Protein AF-A0A8W8KZI2-F1 (afdb_monomer_lite)

Organism: Magallana gigas (NCBI:txid29159)

Secondary structure (DSSP, 8-state):
-----SS--TTTTSHHHHTTTTTT-SS-GGGBTT--TTTTTT---HHHHTS--SSB-TT-HHHHHHHHHHHHHHHHHHHHHHHHHHHHHHHHHHHHHHHHHHHHHHHHHHHHHHHHT-

Structure (mmCIF, N/CA/C/O backbone):
data_AF-A0A8W8KZI2-F1
#
_entry.id   AF-A0A8W8KZI2-F1
#
loop_
_atom_site.group_PDB
_atom_site.id
_atom_site.type_symbol
_atom_site.label_atom_id
_atom_site.label_alt_id
_atom_site.label_comp_id
_atom_site.label_asym_id
_atom_site.label_entity_id
_atom_site.label_seq_id
_atom_site.pdbx_PDB_ins_code
_atom_site.Cartn_x
_atom_site.Cartn_y
_atom_site.Cartn_z
_atom_site.occupancy
_atom_site.B_iso_or_equiv
_atom_site.auth_seq_id
_atom_site.auth_comp_id
_atom_site.auth_asym_id
_atom_site.auth_atom_id
_atom_site.pdbx_PDB_model_num
ATOM 1 N N . VAL A 1 1 ? -4.478 6.893 -22.994 1.00 47.47 1 VAL A N 1
ATOM 2 C CA . VAL A 1 1 ? -3.192 6.497 -22.383 1.00 47.47 1 VAL A CA 1
ATOM 3 C C . VAL A 1 1 ? -2.107 7.176 -23.190 1.00 47.47 1 VAL A C 1
ATOM 5 O O . VAL A 1 1 ? -2.064 6.952 -24.396 1.00 47.47 1 VAL A O 1
ATOM 8 N N . ASN A 1 2 ? -1.363 8.109 -22.593 1.00 47.66 2 ASN A N 1
ATOM 9 C CA . ASN A 1 2 ? -0.306 8.812 -23.315 1.00 47.66 2 ASN A CA 1
ATOM 10 C C . ASN A 1 2 ? 0.814 7.812 -23.609 1.00 47.66 2 ASN A C 1
ATOM 12 O O . ASN A 1 2 ? 1.277 7.105 -22.720 1.00 47.66 2 ASN A O 1
ATOM 16 N N . THR A 1 3 ? 1.223 7.715 -24.870 1.00 50.38 3 THR A N 1
ATOM 17 C CA . THR A 1 3 ? 2.427 6.976 -25.251 1.00 50.38 3 THR A CA 1
ATOM 18 C C . THR A 1 3 ? 3.615 7.569 -24.506 1.00 50.38 3 THR A C 1
ATOM 20 O O . THR A 1 3 ? 3.868 8.766 -24.636 1.00 50.38 3 THR A O 1
ATOM 23 N N . LEU A 1 4 ? 4.322 6.731 -23.742 1.00 56.19 4 LEU A N 1
ATOM 24 C CA . LEU A 1 4 ? 5.575 7.067 -23.069 1.00 56.19 4 LEU A CA 1
ATOM 25 C C . LEU A 1 4 ? 6.597 7.492 -24.129 1.00 56.19 4 LEU A C 1
ATOM 27 O O . LEU A 1 4 ? 7.267 6.657 -24.728 1.00 56.19 4 LEU A O 1
ATOM 31 N N . ASN A 1 5 ? 6.675 8.789 -24.414 1.00 55.41 5 ASN A N 1
ATOM 32 C CA . ASN A 1 5 ? 7.635 9.347 -25.357 1.00 55.41 5 ASN A CA 1
ATOM 33 C C . ASN A 1 5 ? 8.726 10.082 -24.584 1.00 55.41 5 ASN A C 1
ATOM 35 O O . ASN A 1 5 ? 8.815 11.298 -24.696 1.00 55.41 5 ASN A O 1
ATOM 39 N N . GLY A 1 6 ? 9.484 9.339 -23.766 1.00 55.91 6 GLY A N 1
ATOM 40 C CA . GLY A 1 6 ? 10.798 9.671 -23.185 1.00 55.91 6 GLY A CA 1
ATOM 41 C C . GLY A 1 6 ? 10.952 10.922 -22.303 1.00 55.91 6 GLY A C 1
ATOM 42 O O . GLY A 1 6 ? 11.861 10.962 -21.489 1.00 55.91 6 GLY A O 1
ATOM 43 N N . THR A 1 7 ? 10.108 11.939 -22.448 1.00 57.31 7 THR A N 1
ATOM 44 C CA . THR A 1 7 ? 10.219 13.247 -21.788 1.00 57.31 7 THR A CA 1
ATOM 45 C C . THR A 1 7 ? 8.905 13.733 -21.198 1.00 57.31 7 THR A C 1
ATOM 47 O O . THR A 1 7 ? 8.920 14.694 -20.436 1.00 57.31 7 THR A O 1
ATOM 50 N N . VAL A 1 8 ? 7.780 13.102 -21.556 1.00 69.00 8 VAL A N 1
ATOM 51 C CA . VAL A 1 8 ? 6.488 13.340 -20.910 1.00 69.00 8 VAL A CA 1
ATOM 52 C C . VAL A 1 8 ? 5.794 12.009 -20.636 1.00 69.00 8 VAL A C 1
ATOM 54 O O . VAL A 1 8 ? 5.515 11.249 -21.570 1.00 69.00 8 VAL A O 1
ATOM 57 N N . ASN A 1 9 ? 5.520 11.718 -19.368 1.00 72.06 9 ASN A N 1
ATOM 58 C CA . ASN A 1 9 ? 4.871 10.495 -18.919 1.00 72.06 9 ASN A CA 1
ATOM 59 C C . ASN A 1 9 ? 3.863 10.722 -17.771 1.00 72.06 9 ASN A C 1
ATOM 61 O O . ASN A 1 9 ? 3.776 11.793 -17.172 1.00 72.06 9 ASN A O 1
ATOM 65 N N . ASP A 1 10 ? 3.065 9.692 -17.466 1.00 74.62 10 ASP A N 1
ATOM 66 C CA . ASP A 1 10 ? 1.995 9.756 -16.456 1.00 74.62 10 ASP A CA 1
ATOM 67 C C . ASP A 1 10 ? 2.513 9.978 -15.012 1.00 74.62 10 ASP A C 1
ATOM 69 O O . ASP A 1 10 ? 1.731 10.277 -14.107 1.00 74.62 10 ASP A O 1
ATOM 73 N N . PHE A 1 11 ? 3.822 9.846 -14.781 1.00 78.81 11 PHE A N 1
ATOM 74 C CA . PHE A 1 11 ? 4.487 10.026 -13.492 1.00 78.81 11 PHE A CA 1
ATOM 75 C C . PHE A 1 11 ? 5.115 11.406 -13.293 1.00 78.81 11 PHE A C 1
ATOM 77 O O . PHE A 1 11 ? 5.365 11.747 -12.136 1.00 78.81 11 PHE A O 1
ATOM 84 N N . ASP A 1 12 ? 5.306 12.225 -14.329 1.00 78.88 12 ASP A N 1
ATOM 85 C CA . ASP A 1 12 ? 5.990 13.528 -14.207 1.00 78.88 12 ASP A CA 1
ATOM 86 C C . ASP A 1 12 ? 5.326 14.453 -13.180 1.00 78.88 12 ASP A C 1
ATOM 88 O O . ASP A 1 12 ? 5.983 15.167 -12.426 1.00 78.88 12 ASP A O 1
ATOM 92 N N . ASN A 1 13 ? 3.992 14.406 -13.119 1.00 79.75 13 ASN A N 1
ATOM 93 C CA . ASN A 1 13 ? 3.188 15.196 -12.184 1.00 79.75 13 ASN A CA 1
ATOM 94 C C . ASN A 1 13 ? 2.867 14.445 -10.885 1.00 79.75 13 ASN A C 1
ATOM 96 O O . ASN A 1 13 ? 2.117 14.938 -10.040 1.00 79.75 13 ASN A O 1
ATOM 100 N N . SER A 1 14 ? 3.382 13.227 -10.723 1.00 79.00 14 SER A N 1
ATOM 101 C CA . SER A 1 14 ? 3.130 12.434 -9.529 1.00 79.00 14 SER A CA 1
ATOM 102 C C . SER A 1 14 ? 3.931 12.971 -8.337 1.00 79.00 14 SER A C 1
ATOM 104 O O . SER A 1 14 ? 5.021 13.535 -8.505 1.00 79.00 14 SER A O 1
ATOM 106 N N . PRO A 1 15 ? 3.452 12.739 -7.101 1.00 81.06 15 PRO A N 1
ATOM 107 C CA . PRO A 1 15 ? 4.227 13.018 -5.900 1.00 81.06 15 PRO A CA 1
ATOM 108 C C . PRO A 1 15 ? 5.610 12.366 -5.909 1.00 81.06 15 PRO A C 1
ATOM 110 O O . PRO A 1 15 ? 6.515 12.918 -5.317 1.00 81.06 15 PRO A O 1
ATOM 113 N N . TRP A 1 16 ? 5.793 11.231 -6.590 1.00 78.56 16 TRP A N 1
ATOM 114 C CA . TRP A 1 16 ? 7.062 10.499 -6.622 1.00 78.56 16 TRP A CA 1
ATOM 115 C C . TRP A 1 16 ? 8.194 11.264 -7.333 1.00 78.56 16 TRP A C 1
ATOM 117 O O . TRP A 1 16 ? 9.316 11.301 -6.819 1.00 78.56 16 TRP A O 1
ATOM 127 N N . ILE A 1 17 ? 7.889 11.910 -8.465 1.00 82.69 17 ILE A N 1
ATOM 128 C CA . ILE A 1 17 ? 8.823 12.796 -9.179 1.00 82.69 17 ILE A CA 1
ATOM 129 C C . ILE A 1 17 ? 8.945 14.132 -8.437 1.00 82.69 17 ILE A C 1
ATOM 131 O O . ILE A 1 17 ? 10.042 14.570 -8.095 1.00 82.69 17 ILE A O 1
ATOM 135 N N . THR A 1 18 ? 7.812 14.761 -8.115 1.00 81.56 18 THR A N 1
ATOM 136 C CA . THR A 1 18 ? 7.782 16.118 -7.537 1.00 81.56 18 THR A CA 1
ATOM 137 C C . THR A 1 18 ? 8.335 16.210 -6.110 1.00 81.56 18 THR A C 1
ATOM 139 O O . THR A 1 18 ? 8.824 17.268 -5.719 1.00 81.56 18 THR A O 1
ATOM 142 N N . SER A 1 19 ? 8.334 15.119 -5.335 1.00 81.31 19 SER A N 1
ATOM 143 C CA . SER A 1 19 ? 8.988 15.052 -4.019 1.00 81.31 19 SER A CA 1
ATOM 144 C C . SER A 1 19 ? 10.506 14.854 -4.099 1.00 81.31 19 SER A C 1
ATOM 146 O O . SER A 1 19 ? 11.163 14.799 -3.058 1.00 81.31 19 SER A O 1
ATOM 148 N N . GLY A 1 20 ? 11.068 14.679 -5.301 1.00 75.62 20 GLY A N 1
ATOM 149 C CA . GLY A 1 20 ? 12.483 14.366 -5.511 1.00 75.62 20 GLY A CA 1
ATOM 150 C C . GLY A 1 20 ? 12.887 12.961 -5.051 1.00 75.62 20 GLY A C 1
ATOM 151 O O . GLY A 1 20 ? 14.073 12.645 -4.992 1.00 75.62 20 GLY A O 1
ATOM 152 N N . SER A 1 21 ? 11.923 12.096 -4.717 1.00 80.12 21 SER A N 1
ATOM 153 C CA . SER A 1 21 ? 12.190 10.730 -4.240 1.00 80.12 21 SER A CA 1
ATOM 154 C C . SER A 1 21 ? 12.608 9.769 -5.357 1.00 80.12 21 SER A C 1
ATOM 156 O O . SER A 1 21 ? 13.065 8.662 -5.077 1.00 80.12 21 SER A O 1
ATOM 158 N N . ALA A 1 22 ? 12.455 10.181 -6.614 1.00 78.88 22 ALA A N 1
ATOM 159 C CA . ALA A 1 22 ? 12.793 9.389 -7.788 1.00 78.88 22 ALA A CA 1
ATOM 160 C C . ALA A 1 22 ? 14.287 9.412 -8.166 1.00 78.88 22 ALA A C 1
ATOM 162 O O . ALA A 1 22 ? 14.760 8.496 -8.841 1.00 78.88 22 ALA A O 1
ATOM 163 N N . GLY A 1 23 ? 15.056 10.412 -7.720 1.00 84.62 23 GLY A N 1
ATOM 164 C CA . GLY A 1 23 ? 16.442 10.589 -8.165 1.00 84.62 23 GLY A CA 1
ATOM 165 C C . GLY A 1 23 ? 16.515 10.842 -9.676 1.00 84.62 23 GLY A C 1
ATOM 166 O O . GLY A 1 23 ? 15.893 11.776 -10.163 1.00 84.62 23 GLY A O 1
ATOM 167 N N . SER A 1 24 ? 17.269 10.010 -10.403 1.00 83.88 24 SER A N 1
ATOM 168 C CA . SER A 1 24 ? 17.409 10.068 -11.873 1.00 83.88 24 SER A CA 1
ATOM 169 C C . SER A 1 24 ? 16.376 9.226 -12.637 1.00 83.88 24 SER A C 1
ATOM 171 O O . SER A 1 24 ? 16.521 9.032 -13.839 1.00 83.88 24 SER A O 1
ATOM 173 N N . LYS A 1 25 ? 15.381 8.662 -11.943 1.00 85.69 25 LYS A N 1
ATOM 174 C CA . LYS A 1 25 ? 14.374 7.781 -12.544 1.00 85.69 25 LYS A CA 1
ATOM 175 C C . LYS A 1 25 ? 13.181 8.596 -13.034 1.00 85.69 25 LYS A C 1
ATOM 177 O O . LYS A 1 25 ? 12.601 9.350 -12.263 1.00 85.69 25 LYS A O 1
ATOM 182 N N . GLU A 1 26 ? 12.766 8.338 -14.265 1.00 83.50 26 GLU A N 1
ATOM 183 C CA . GLU A 1 26 ? 11.595 8.930 -14.918 1.00 83.50 26 GLU A CA 1
ATOM 184 C C . GLU A 1 26 ? 10.337 8.066 -14.729 1.00 83.50 26 GLU A C 1
ATOM 186 O O . GLU A 1 26 ? 9.223 8.583 -14.692 1.00 83.50 26 GLU A O 1
ATOM 191 N N . ILE A 1 27 ? 10.501 6.744 -14.554 1.00 83.50 27 ILE A N 1
ATOM 192 C CA . ILE A 1 27 ? 9.415 5.822 -14.173 1.00 83.50 27 ILE A CA 1
ATOM 193 C C . ILE A 1 27 ? 9.805 4.894 -13.006 1.00 83.50 27 ILE A C 1
ATOM 195 O O . ILE A 1 27 ? 10.986 4.568 -12.826 1.00 83.50 27 ILE A O 1
ATOM 199 N N . PRO A 1 28 ? 8.837 4.431 -12.192 1.00 84.75 28 PRO A N 1
ATOM 200 C CA . PRO A 1 28 ? 9.125 3.515 -11.095 1.00 84.75 28 PRO A CA 1
ATOM 201 C C . PRO A 1 28 ? 9.674 2.161 -11.565 1.00 84.75 28 PRO A C 1
ATOM 203 O O . PRO A 1 28 ? 9.233 1.611 -12.568 1.00 84.75 28 PRO A O 1
ATOM 206 N N . THR A 1 29 ? 10.558 1.544 -10.777 1.00 86.81 29 THR A N 1
ATOM 207 C CA . THR A 1 29 ? 11.171 0.240 -11.103 1.00 86.81 29 THR A CA 1
ATOM 208 C C . THR A 1 29 ? 10.149 -0.876 -11.372 1.00 86.81 29 THR A C 1
ATOM 210 O O . THR A 1 29 ? 10.371 -1.723 -12.229 1.00 86.81 29 THR A O 1
ATOM 213 N N . PHE A 1 30 ? 8.999 -0.886 -10.691 1.00 82.25 30 PHE A N 1
ATOM 214 C CA . PHE A 1 30 ? 7.959 -1.900 -10.926 1.00 82.25 30 PHE A CA 1
ATOM 215 C C . PHE A 1 30 ? 7.281 -1.779 -12.305 1.00 82.25 30 PHE A C 1
ATOM 217 O O . PHE A 1 30 ? 6.553 -2.683 -12.704 1.00 82.25 30 PHE A O 1
ATOM 224 N N . CYS A 1 31 ? 7.501 -0.677 -13.029 1.00 83.44 31 CYS A N 1
ATOM 225 C CA . CYS A 1 31 ? 7.025 -0.480 -14.397 1.00 83.44 31 CYS A CA 1
ATOM 226 C C . CYS A 1 31 ? 7.852 -1.230 -15.440 1.00 83.44 31 CYS A C 1
ATOM 228 O O . CYS A 1 31 ? 7.488 -1.242 -16.617 1.00 83.44 31 CYS A O 1
ATOM 230 N N . CYS A 1 32 ? 8.965 -1.825 -15.021 1.00 86.81 32 CYS A N 1
ATOM 231 C CA . CYS A 1 32 ? 9.848 -2.572 -15.888 1.00 86.81 32 CYS A CA 1
ATOM 232 C C . CYS A 1 32 ? 9.410 -4.031 -16.013 1.00 86.81 32 CYS A C 1
ATOM 234 O O . CYS A 1 32 ? 8.950 -4.666 -15.061 1.00 86.81 32 CYS A O 1
ATOM 236 N N . VAL A 1 33 ? 9.564 -4.579 -17.213 1.00 86.19 33 VAL A N 1
ATOM 237 C CA . VAL A 1 33 ? 9.259 -5.972 -17.528 1.00 86.19 33 VAL A CA 1
ATOM 238 C C . VAL A 1 33 ? 10.193 -6.890 -16.734 1.00 86.19 33 VAL A C 1
ATOM 240 O O . VAL A 1 33 ? 11.393 -6.651 -16.636 1.00 86.19 33 VAL A O 1
ATOM 243 N N . GLY A 1 34 ? 9.643 -7.962 -16.159 1.00 82.62 34 GLY A N 1
ATOM 244 C CA . GLY A 1 34 ? 10.426 -8.969 -15.432 1.00 82.62 34 GLY A CA 1
ATOM 245 C C . GLY A 1 34 ? 10.856 -8.563 -14.018 1.00 82.62 34 GLY A C 1
ATOM 246 O O . GLY A 1 34 ? 11.548 -9.332 -13.347 1.00 82.62 34 GLY A O 1
ATOM 247 N N . VAL A 1 35 ? 10.428 -7.397 -13.524 1.00 86.19 35 VAL A N 1
ATOM 248 C CA . VAL A 1 35 ? 10.634 -7.026 -12.122 1.00 86.19 35 VAL A CA 1
ATOM 249 C C . VAL A 1 35 ? 9.681 -7.811 -11.229 1.00 86.19 35 VAL A C 1
ATOM 251 O O . VAL A 1 35 ? 8.470 -7.838 -11.427 1.00 86.19 35 VAL A O 1
ATOM 254 N N . THR A 1 36 ? 10.250 -8.448 -10.214 1.00 82.94 36 THR A N 1
ATOM 255 C CA . THR A 1 36 ? 9.534 -9.184 -9.172 1.00 82.94 36 THR A CA 1
ATOM 256 C C . THR A 1 36 ? 9.913 -8.616 -7.810 1.00 82.94 36 THR A C 1
ATOM 258 O O . THR A 1 36 ? 10.881 -7.866 -7.692 1.00 82.94 36 THR A O 1
ATOM 261 N N . GLN A 1 37 ? 9.206 -9.015 -6.751 1.00 79.81 37 GLN A N 1
ATOM 262 C CA . GLN A 1 37 ? 9.568 -8.615 -5.387 1.00 79.81 37 GLN A CA 1
ATOM 263 C C . GLN A 1 37 ? 11.018 -8.990 -5.030 1.00 79.81 37 GLN A C 1
ATOM 265 O O . GLN A 1 37 ? 11.696 -8.231 -4.345 1.00 79.81 37 GLN A O 1
ATOM 270 N N . ALA A 1 38 ? 11.505 -10.131 -5.528 1.00 86.06 38 ALA A N 1
ATOM 271 C CA . ALA A 1 38 ? 12.862 -10.605 -5.270 1.00 86.06 38 ALA A CA 1
ATOM 272 C C . ALA A 1 38 ? 13.935 -9.815 -6.038 1.00 86.06 38 ALA A C 1
ATOM 274 O O . ALA A 1 38 ? 15.051 -9.675 -5.548 1.00 86.06 38 ALA A O 1
ATOM 275 N N . SER A 1 39 ? 13.608 -9.300 -7.228 1.00 86.75 39 SER A N 1
ATOM 276 C CA . SER A 1 39 ? 14.548 -8.549 -8.070 1.00 86.75 39 SER A CA 1
ATOM 277 C C . SER A 1 39 ? 14.439 -7.032 -7.915 1.00 86.75 39 SER A C 1
ATOM 279 O O . SER A 1 39 ? 15.276 -6.308 -8.441 1.00 86.75 39 SER A O 1
ATOM 281 N N . PHE A 1 40 ? 13.451 -6.527 -7.170 1.00 85.12 40 PHE A N 1
ATOM 282 C CA . PHE A 1 40 ? 13.184 -5.092 -7.060 1.00 85.12 40 PHE A CA 1
ATOM 283 C C . PHE A 1 40 ? 14.372 -4.288 -6.507 1.00 85.12 40 PHE A C 1
ATOM 285 O O . PHE A 1 40 ? 14.674 -3.213 -7.018 1.00 85.12 40 PHE A O 1
ATOM 292 N N . SER A 1 41 ? 15.059 -4.802 -5.481 1.00 85.69 41 SER A N 1
ATOM 293 C CA . SER A 1 41 ? 16.193 -4.120 -4.838 1.00 85.69 41 SER A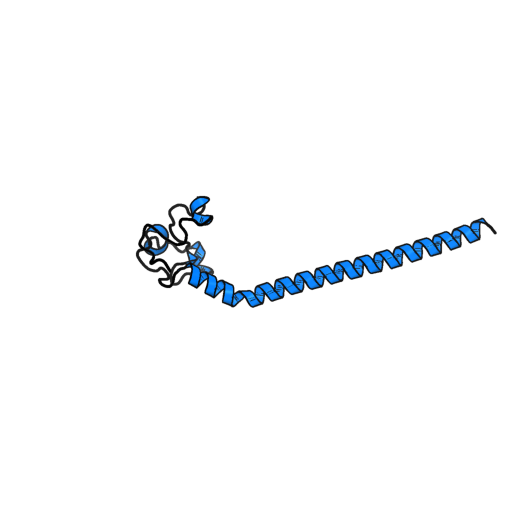 CA 1
ATOM 294 C C . SER A 1 41 ? 17.497 -4.198 -5.635 1.00 85.69 41 SER A C 1
ATOM 296 O O . SER A 1 41 ? 18.410 -3.417 -5.380 1.00 85.69 41 SER A O 1
ATOM 298 N N . THR A 1 42 ? 17.597 -5.132 -6.581 1.00 89.00 42 THR A N 1
ATOM 299 C CA . THR A 1 42 ? 18.800 -5.378 -7.389 1.00 89.00 42 THR A CA 1
ATOM 300 C C . THR A 1 42 ? 18.636 -4.961 -8.849 1.00 89.00 42 THR A C 1
ATOM 302 O O . THR A 1 42 ? 19.594 -5.033 -9.617 1.00 89.00 42 THR A O 1
ATOM 305 N N . PHE A 1 43 ? 17.445 -4.507 -9.240 1.00 88.25 43 PHE A N 1
ATOM 306 C CA . PHE A 1 43 ? 17.155 -4.059 -10.593 1.00 88.25 43 PHE A CA 1
ATOM 307 C C . PHE A 1 43 ? 17.896 -2.759 -10.926 1.00 88.25 43 PHE A C 1
ATOM 309 O O . PHE A 1 43 ? 17.770 -1.759 -10.216 1.00 88.25 43 PHE A O 1
ATOM 316 N N . ASN A 1 44 ? 18.639 -2.760 -12.032 1.00 89.75 44 ASN A N 1
ATOM 317 C CA . ASN A 1 44 ? 19.526 -1.662 -12.422 1.00 89.75 44 ASN A CA 1
ATOM 318 C C . ASN A 1 44 ? 19.427 -1.280 -13.909 1.00 89.75 44 ASN A C 1
ATOM 320 O O . ASN A 1 44 ? 20.321 -0.609 -14.421 1.00 89.75 44 ASN A O 1
ATOM 324 N N . ASP A 1 45 ? 18.364 -1.693 -14.604 1.00 90.62 45 ASP A N 1
ATOM 325 C CA . ASP A 1 45 ? 18.193 -1.360 -16.017 1.00 90.62 45 ASP A CA 1
ATOM 326 C C . ASP A 1 45 ? 17.746 0.101 -16.193 1.00 90.62 45 ASP A C 1
ATOM 328 O O . ASP A 1 45 ? 16.562 0.444 -16.106 1.00 90.62 45 ASP A O 1
ATOM 332 N N . THR A 1 46 ? 18.722 0.965 -16.467 1.00 89.00 46 THR A N 1
ATOM 333 C CA . THR A 1 46 ? 18.523 2.396 -16.728 1.00 89.00 46 THR A CA 1
ATOM 334 C C . THR A 1 46 ? 17.816 2.658 -18.059 1.00 89.00 46 THR A C 1
ATOM 336 O O . THR A 1 46 ? 17.208 3.719 -18.233 1.00 89.00 46 THR A O 1
ATOM 339 N N . SER A 1 47 ? 17.825 1.695 -18.993 1.00 88.62 47 SER A N 1
ATOM 340 C CA . SER A 1 47 ? 17.055 1.805 -20.237 1.00 88.62 47 SER A CA 1
ATOM 341 C C . SER A 1 47 ? 15.550 1.767 -19.978 1.00 88.62 47 SER A C 1
ATOM 343 O O . SER A 1 47 ? 14.789 2.385 -20.720 1.00 88.62 47 SER A O 1
ATOM 345 N N . CYS A 1 48 ? 15.131 1.131 -18.880 1.00 87.62 48 CYS A N 1
ATOM 346 C CA . CYS A 1 48 ? 13.749 1.151 -18.437 1.00 87.62 48 CYS A CA 1
ATOM 347 C C . CYS A 1 48 ? 13.432 2.356 -17.545 1.00 87.62 48 CYS A C 1
ATOM 349 O O . CYS A 1 48 ? 12.456 3.048 -17.817 1.00 87.62 48 CYS A O 1
ATOM 351 N N . THR A 1 49 ? 14.219 2.620 -16.491 1.00 87.25 49 THR A N 1
ATOM 352 C CA . THR A 1 49 ? 13.813 3.624 -15.486 1.00 87.25 49 THR A CA 1
ATOM 353 C C . THR A 1 49 ? 14.217 5.054 -15.801 1.00 87.25 49 THR A C 1
ATOM 355 O O . THR A 1 49 ? 13.453 5.954 -15.477 1.00 87.25 49 THR A O 1
ATOM 358 N N . ASP A 1 50 ? 15.386 5.273 -16.403 1.00 87.62 50 ASP A N 1
ATOM 359 C CA . ASP A 1 50 ? 16.008 6.605 -16.475 1.00 87.62 50 ASP A CA 1
ATOM 360 C C . ASP A 1 50 ? 15.824 7.229 -17.862 1.00 87.62 50 ASP A C 1
ATOM 362 O O . ASP A 1 50 ? 15.631 8.427 -17.995 1.00 87.62 50 ASP A O 1
ATOM 366 N N . THR A 1 51 ? 15.880 6.412 -18.917 1.00 83.69 51 THR A N 1
ATOM 367 C CA . THR A 1 51 ? 15.708 6.887 -20.305 1.00 83.69 51 THR A CA 1
ATOM 368 C C . THR A 1 51 ? 14.414 6.411 -20.953 1.00 83.69 51 THR A C 1
ATOM 370 O O . THR A 1 51 ? 14.018 6.950 -21.983 1.00 83.69 51 THR A O 1
ATOM 373 N N . VAL A 1 52 ? 13.756 5.407 -20.360 1.00 84.00 52 VAL A N 1
ATOM 374 C CA . VAL A 1 52 ? 12.466 4.856 -20.808 1.00 84.00 52 VAL A CA 1
ATOM 375 C C . VAL A 1 52 ? 12.477 4.511 -22.307 1.00 84.00 52 VAL A C 1
ATOM 377 O O . VAL A 1 52 ? 11.581 4.857 -23.075 1.00 84.00 52 VAL A O 1
ATOM 380 N N . THR A 1 53 ? 13.537 3.835 -22.746 1.00 84.44 53 THR A N 1
ATOM 381 C CA . THR A 1 53 ? 13.750 3.434 -24.145 1.00 84.44 53 THR A CA 1
ATOM 382 C C . THR A 1 53 ? 13.396 1.972 -24.405 1.00 84.44 53 THR A C 1
ATOM 384 O O . THR A 1 53 ? 12.974 1.644 -25.514 1.00 84.44 53 THR A O 1
ATOM 387 N N . ALA A 1 54 ? 13.518 1.094 -23.405 1.00 82.69 54 ALA A N 1
ATOM 388 C CA . ALA A 1 54 ? 13.248 -0.338 -23.536 1.00 82.69 54 ALA A CA 1
ATOM 389 C C . ALA A 1 54 ? 12.769 -0.965 -22.217 1.00 82.69 54 ALA A C 1
ATOM 391 O O . ALA A 1 54 ? 12.857 -0.357 -21.155 1.00 82.69 54 ALA A O 1
ATOM 392 N N . ASN A 1 55 ? 12.263 -2.201 -22.289 1.00 85.94 55 ASN A N 1
ATOM 393 C CA . ASN A 1 55 ? 11.934 -3.040 -21.127 1.00 85.94 55 ASN A CA 1
ATOM 394 C C . ASN A 1 55 ? 10.921 -2.441 -20.136 1.00 85.94 55 ASN A C 1
ATOM 396 O O . ASN A 1 55 ? 10.868 -2.869 -18.985 1.00 85.94 55 ASN A O 1
ATOM 400 N N . TYR A 1 56 ? 10.082 -1.503 -20.572 1.00 82.12 56 TYR A N 1
ATOM 401 C CA . TYR A 1 56 ? 8.974 -0.956 -19.790 1.00 82.12 56 TYR A CA 1
ATOM 402 C C . TYR A 1 56 ? 7.626 -1.473 -20.305 1.00 82.12 56 TYR A C 1
ATOM 404 O O . TYR A 1 56 ? 7.480 -1.858 -21.466 1.00 82.12 56 TYR A O 1
ATOM 4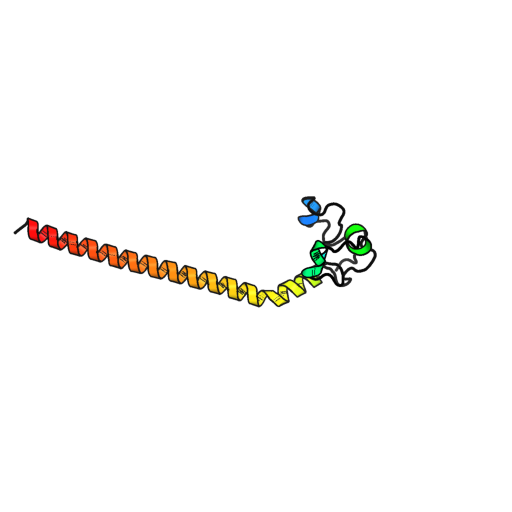12 N N . GLN A 1 57 ? 6.620 -1.481 -19.434 1.00 79.12 57 GLN A N 1
ATOM 413 C CA . GLN A 1 57 ? 5.268 -1.900 -19.799 1.00 79.12 57 GLN A CA 1
ATOM 414 C C . GLN A 1 57 ? 4.606 -0.862 -20.722 1.00 79.12 57 GLN A C 1
ATOM 416 O O . GLN A 1 57 ? 4.264 0.242 -20.296 1.00 79.12 57 GLN A O 1
ATOM 421 N N . THR A 1 58 ? 4.394 -1.219 -21.991 1.00 70.88 58 THR A N 1
ATOM 422 C CA . THR A 1 58 ? 3.843 -0.320 -23.026 1.00 70.88 58 THR A CA 1
ATOM 423 C C . THR A 1 58 ? 2.349 -0.042 -22.874 1.00 70.88 58 THR A C 1
ATOM 425 O O . THR A 1 58 ? 1.838 0.905 -23.463 1.00 70.88 58 THR A O 1
ATOM 428 N N . THR A 1 59 ? 1.638 -0.840 -22.076 1.00 65.94 59 THR A N 1
ATOM 429 C CA . THR A 1 59 ? 0.196 -0.686 -21.813 1.00 65.94 59 THR A CA 1
ATOM 430 C C . THR A 1 59 ? -0.115 0.484 -20.864 1.00 65.94 59 THR A C 1
ATOM 432 O O . THR A 1 59 ? -1.254 0.657 -20.465 1.00 65.94 59 THR A O 1
ATOM 435 N N . GLY A 1 60 ? 0.878 1.309 -20.511 1.00 67.44 60 GLY A N 1
ATOM 436 C CA . GLY A 1 60 ? 0.769 2.319 -19.462 1.00 67.44 60 GLY A CA 1
ATOM 437 C C . GLY A 1 60 ? 1.061 1.679 -18.110 1.00 67.44 60 GLY A C 1
ATOM 438 O O . GLY A 1 60 ? 0.341 0.793 -17.650 1.00 67.44 60 GLY A O 1
ATOM 439 N N . CYS A 1 61 ? 2.146 2.091 -17.454 1.00 71.81 61 CYS A N 1
ATOM 440 C CA . CYS A 1 61 ? 2.511 1.485 -16.175 1.00 71.81 61 CYS A CA 1
ATOM 441 C C . CYS A 1 61 ? 1.435 1.701 -15.100 1.00 71.81 61 CYS A C 1
ATOM 443 O O . CYS A 1 61 ? 1.222 0.823 -14.266 1.00 71.81 61 CYS A O 1
ATOM 445 N N . TYR A 1 62 ? 0.712 2.824 -15.149 1.00 69.12 62 TYR A N 1
ATOM 446 C CA . TYR A 1 62 ? -0.447 3.044 -14.287 1.00 69.12 62 TYR A CA 1
ATOM 447 C C . TYR A 1 62 ? -1.470 1.908 -14.409 1.00 69.12 62 TYR A C 1
ATOM 449 O O . TYR A 1 62 ? -1.892 1.370 -13.390 1.00 69.12 62 TYR A O 1
ATOM 457 N N . ASP A 1 63 ? -1.795 1.475 -15.629 1.00 68.88 63 ASP A N 1
ATOM 458 C CA . ASP A 1 63 ? -2.746 0.386 -15.863 1.00 68.88 63 ASP A CA 1
ATOM 459 C C . ASP A 1 63 ? -2.196 -0.961 -15.373 1.00 68.88 63 ASP A C 1
ATOM 461 O O . ASP A 1 63 ? -2.940 -1.770 -14.818 1.00 68.88 63 ASP A O 1
ATOM 465 N N . ALA A 1 64 ? -0.884 -1.194 -15.485 1.00 68.50 64 ALA A N 1
ATOM 466 C CA . ALA A 1 64 ? -0.242 -2.391 -14.938 1.00 68.50 64 ALA A CA 1
ATOM 467 C C . ALA A 1 64 ? -0.286 -2.424 -13.397 1.00 68.50 64 ALA A C 1
ATOM 469 O O . ALA A 1 64 ? -0.634 -3.448 -12.803 1.00 68.50 64 ALA A O 1
ATOM 470 N N . VAL A 1 65 ? 0.008 -1.298 -12.737 1.00 72.31 65 VAL A N 1
ATOM 471 C CA . VAL A 1 65 ? -0.113 -1.157 -11.277 1.00 72.31 65 VAL A CA 1
ATOM 472 C C . VAL A 1 65 ? -1.562 -1.277 -10.846 1.00 72.31 65 VAL A C 1
ATOM 474 O O . VAL A 1 65 ? -1.855 -1.989 -9.890 1.00 72.31 65 VAL A O 1
ATOM 477 N N . TYR A 1 66 ? -2.476 -0.616 -11.551 1.00 69.06 66 TYR A N 1
ATOM 478 C CA . TYR A 1 66 ? -3.901 -0.690 -11.280 1.00 69.06 66 TYR A CA 1
ATOM 479 C C . TYR A 1 66 ? -4.407 -2.123 -11.424 1.00 69.06 66 TYR A C 1
ATOM 481 O O . TYR A 1 66 ? -5.121 -2.599 -10.551 1.00 69.06 66 TYR A O 1
ATOM 489 N N . SER A 1 67 ? -3.984 -2.856 -12.456 1.00 69.62 67 SER A N 1
ATOM 490 C CA . SER A 1 67 ? -4.318 -4.271 -12.629 1.00 69.62 67 SER A CA 1
ATOM 491 C C . SER A 1 67 ? -3.786 -5.127 -11.476 1.00 69.62 67 SER A C 1
ATOM 493 O O . SER A 1 67 ? -4.499 -6.003 -10.986 1.00 69.62 67 SER A O 1
ATOM 495 N N . LEU A 1 68 ? -2.559 -4.874 -11.012 1.00 70.75 68 LEU A N 1
ATOM 496 C CA . LEU A 1 68 ? -1.977 -5.593 -9.878 1.00 70.75 68 LEU A CA 1
ATOM 497 C C . LEU A 1 68 ? -2.729 -5.282 -8.576 1.00 70.75 68 LEU A C 1
ATOM 499 O O . LEU A 1 68 ? -3.154 -6.195 -7.872 1.00 70.75 68 LEU A O 1
ATOM 503 N N . LEU A 1 69 ? -2.943 -4.000 -8.273 1.00 72.62 69 LEU A N 1
ATOM 504 C CA . LEU A 1 69 ? -3.687 -3.557 -7.095 1.00 72.62 69 LEU A CA 1
ATOM 505 C C . LEU A 1 69 ? -5.132 -4.051 -7.130 1.00 72.62 69 LEU A C 1
ATOM 507 O O . LEU A 1 69 ? -5.635 -4.522 -6.116 1.00 72.62 69 LEU A O 1
ATOM 511 N N . SER A 1 70 ? -5.781 -4.013 -8.292 1.00 74.25 70 SER A N 1
ATOM 512 C CA . SER A 1 70 ? -7.126 -4.545 -8.506 1.00 74.25 70 SER A CA 1
ATOM 513 C C . SER A 1 70 ? -7.174 -6.051 -8.231 1.00 74.25 70 SER A C 1
ATOM 515 O O . SER A 1 70 ? -8.066 -6.506 -7.515 1.00 74.25 70 SER A O 1
ATOM 517 N N . SER A 1 71 ? -6.160 -6.815 -8.658 1.00 77.00 71 SER A N 1
ATOM 518 C CA . SER A 1 71 ? -6.071 -8.258 -8.388 1.00 77.00 71 SER A CA 1
ATOM 519 C C . SER A 1 71 ? -5.979 -8.597 -6.895 1.00 77.0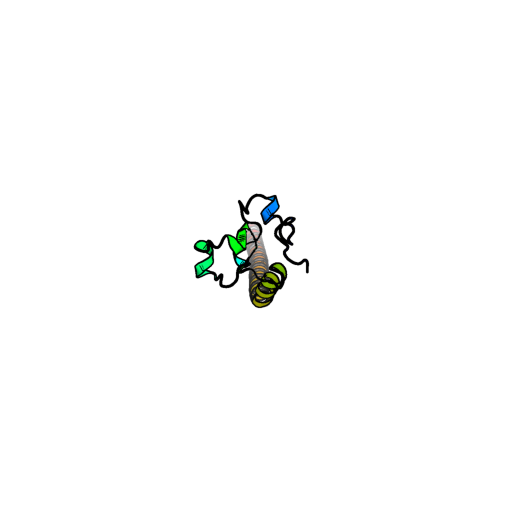0 71 SER A C 1
ATOM 521 O O . SER A 1 71 ? -6.492 -9.635 -6.480 1.00 77.00 71 SER A O 1
ATOM 523 N N . TYR A 1 72 ? -5.342 -7.748 -6.083 1.00 75.81 72 TYR A N 1
ATOM 524 C CA . TYR A 1 72 ? -5.217 -7.952 -4.631 1.00 75.81 72 TYR A CA 1
ATOM 525 C C . TYR A 1 72 ? -6.222 -7.140 -3.803 1.00 75.81 72 TYR A C 1
ATOM 527 O O . TYR A 1 72 ? -6.301 -7.317 -2.585 1.00 75.81 72 TYR A O 1
ATOM 535 N N . SER A 1 73 ? -7.018 -6.279 -4.440 1.00 78.94 73 SER A N 1
ATOM 536 C CA . SER A 1 73 ? -7.950 -5.363 -3.771 1.00 78.94 73 SER A CA 1
ATOM 537 C C . SER A 1 73 ? -8.935 -6.101 -2.864 1.00 78.94 73 SER A C 1
ATOM 539 O O . SER A 1 73 ? -9.166 -5.676 -1.735 1.00 78.94 73 SER A O 1
ATOM 541 N N . ILE A 1 74 ? -9.431 -7.265 -3.298 1.00 83.12 74 ILE A N 1
ATOM 542 C CA . ILE A 1 74 ? -10.346 -8.111 -2.522 1.00 83.12 74 ILE A CA 1
ATOM 543 C C . ILE A 1 74 ? -9.698 -8.552 -1.204 1.00 83.12 74 ILE A C 1
ATOM 545 O O . ILE A 1 74 ? -10.329 -8.467 -0.152 1.00 83.12 74 ILE A O 1
ATOM 549 N N . ALA A 1 75 ? -8.430 -8.975 -1.231 1.00 83.94 75 ALA A N 1
ATOM 550 C CA . ALA A 1 75 ? -7.724 -9.412 -0.029 1.00 83.94 75 ALA A CA 1
ATOM 551 C C . ALA A 1 75 ? -7.559 -8.260 0.976 1.00 83.94 75 ALA A C 1
ATOM 553 O O . ALA A 1 75 ? -7.837 -8.431 2.163 1.00 83.94 75 ALA A O 1
ATOM 554 N N . PHE A 1 76 ? -7.189 -7.066 0.502 1.00 86.38 76 PHE A N 1
ATOM 555 C CA . PHE A 1 76 ? -7.080 -5.880 1.356 1.00 86.38 76 PHE A CA 1
ATOM 556 C C . PHE A 1 76 ? -8.430 -5.435 1.929 1.00 86.38 76 PHE A C 1
ATOM 558 O O . PHE A 1 76 ? -8.499 -5.084 3.107 1.00 86.38 76 PHE A O 1
ATOM 565 N N . ILE A 1 77 ? -9.511 -5.504 1.145 1.00 87.19 77 ILE A N 1
ATOM 566 C CA . ILE A 1 77 ? -10.870 -5.197 1.615 1.00 87.19 77 ILE A CA 1
ATOM 567 C C . ILE A 1 77 ? -11.279 -6.160 2.737 1.00 87.19 77 ILE A C 1
ATOM 569 O O . ILE A 1 77 ? -11.779 -5.719 3.772 1.00 87.19 77 ILE A O 1
ATOM 573 N N . VAL A 1 78 ? -11.026 -7.463 2.579 1.00 92.56 78 VAL A N 1
ATOM 574 C CA . VAL A 1 78 ? -11.348 -8.476 3.599 1.00 92.56 78 VAL A CA 1
ATOM 575 C C . VAL A 1 78 ? -10.576 -8.232 4.897 1.00 92.56 78 VAL A C 1
ATOM 577 O O . VAL A 1 78 ? -11.162 -8.292 5.981 1.00 92.56 78 VAL A O 1
ATOM 580 N N . ILE A 1 79 ? -9.281 -7.916 4.805 1.00 93.44 79 ILE A N 1
ATOM 581 C CA . ILE A 1 79 ? -8.462 -7.570 5.975 1.00 93.44 79 ILE A CA 1
ATOM 582 C C . ILE A 1 79 ? -9.025 -6.318 6.659 1.00 93.44 79 ILE A C 1
ATOM 584 O O . ILE A 1 79 ? -9.236 -6.332 7.871 1.00 93.44 79 ILE A O 1
ATOM 588 N N . GLY A 1 80 ? -9.344 -5.273 5.889 1.00 93.69 80 GLY A N 1
ATOM 589 C CA . GLY A 1 80 ? -9.922 -4.034 6.412 1.00 93.69 80 GLY A CA 1
ATOM 590 C C . GLY A 1 80 ? -11.240 -4.259 7.157 1.00 93.69 80 GLY A C 1
ATOM 591 O O . GLY A 1 80 ? -11.396 -3.800 8.286 1.00 93.69 80 GLY A O 1
ATOM 592 N N . ILE A 1 81 ? -12.165 -5.031 6.579 1.00 94.81 81 ILE A N 1
ATOM 593 C CA . ILE A 1 81 ? -13.442 -5.372 7.229 1.00 94.81 81 ILE A CA 1
ATOM 594 C C . ILE A 1 81 ? -13.207 -6.175 8.513 1.00 94.81 81 ILE A C 1
ATOM 596 O O . ILE A 1 81 ? -13.856 -5.920 9.524 1.00 94.81 81 ILE A O 1
ATOM 600 N N . SER A 1 82 ? -12.267 -7.121 8.499 1.00 95.69 82 SER A N 1
ATOM 601 C CA . SER A 1 82 ? -11.967 -7.951 9.671 1.00 95.69 82 SER A CA 1
ATOM 602 C C . SER A 1 82 ? -11.473 -7.110 10.849 1.00 95.69 82 SER A C 1
ATOM 604 O O . SER A 1 82 ? -11.933 -7.306 11.973 1.00 95.69 82 SER A O 1
ATOM 606 N N . VAL A 1 83 ? -10.595 -6.135 10.590 1.00 96.25 83 VAL A N 1
ATOM 607 C CA . VAL A 1 83 ? -10.126 -5.183 11.610 1.00 96.25 83 VAL A CA 1
ATOM 608 C C . VAL A 1 83 ? -11.297 -4.377 12.174 1.00 96.25 83 VAL A C 1
ATOM 610 O O . VAL A 1 83 ? -11.472 -4.342 13.391 1.00 96.25 83 VAL A O 1
ATOM 613 N N . LEU A 1 84 ? -12.158 -3.827 11.311 1.00 96.38 84 LEU A N 1
ATOM 614 C CA . LEU A 1 84 ? -13.331 -3.057 11.745 1.00 96.38 84 LEU A CA 1
ATOM 615 C C . LEU A 1 84 ? -14.288 -3.880 12.624 1.00 96.38 84 LEU A C 1
ATOM 617 O O . LEU A 1 84 ? -14.814 -3.374 13.616 1.00 96.38 84 LEU A O 1
ATOM 621 N N . VAL A 1 85 ? -14.507 -5.158 12.298 1.00 97.44 85 VAL A N 1
ATOM 622 C CA . VAL A 1 85 ? -15.351 -6.055 13.105 1.00 97.44 85 VAL A CA 1
ATOM 623 C C . VAL A 1 85 ? -14.727 -6.317 14.477 1.00 97.44 85 VAL A C 1
ATOM 625 O O . VAL A 1 85 ? -15.432 -6.269 15.486 1.00 97.44 85 VAL A O 1
ATOM 628 N N . ILE A 1 86 ? -13.416 -6.567 14.538 1.00 97.25 86 ILE A N 1
ATOM 629 C CA . ILE A 1 86 ? -12.703 -6.800 15.803 1.00 97.25 86 ILE A CA 1
ATOM 630 C C . ILE A 1 86 ? -12.794 -5.564 16.705 1.00 97.25 86 ILE A C 1
ATOM 632 O O . ILE A 1 86 ? -13.107 -5.688 17.890 1.00 97.25 86 ILE A O 1
ATOM 636 N N . GLU A 1 87 ? -12.582 -4.372 16.149 1.00 96.38 87 GLU A N 1
ATOM 637 C CA . GLU A 1 87 ? -12.692 -3.113 16.889 1.00 96.38 87 GLU A CA 1
ATOM 638 C C . GLU A 1 87 ? -14.116 -2.875 17.403 1.00 96.38 87 GLU A C 1
ATOM 640 O O . GLU A 1 87 ? -14.305 -2.544 18.576 1.00 96.38 87 GLU A O 1
ATOM 645 N N . ALA A 1 88 ? -15.135 -3.120 16.574 1.00 96.31 88 ALA A N 1
ATOM 646 C CA . ALA A 1 88 ? -16.529 -2.999 16.988 1.00 96.31 88 ALA A CA 1
ATOM 647 C C . ALA A 1 88 ? -16.867 -3.949 18.152 1.00 96.31 88 ALA A C 1
ATOM 649 O O . ALA A 1 88 ? -17.500 -3.538 19.129 1.00 96.31 88 ALA A O 1
ATOM 650 N N . LEU A 1 89 ? -16.403 -5.203 18.101 1.00 96.38 89 LEU A N 1
ATOM 651 C CA . LEU A 1 89 ? -16.575 -6.162 19.196 1.00 96.38 89 LEU A CA 1
ATOM 652 C C . LEU A 1 89 ? -15.848 -5.709 20.470 1.00 96.38 89 LEU A C 1
ATOM 654 O O . LEU A 1 89 ? -16.4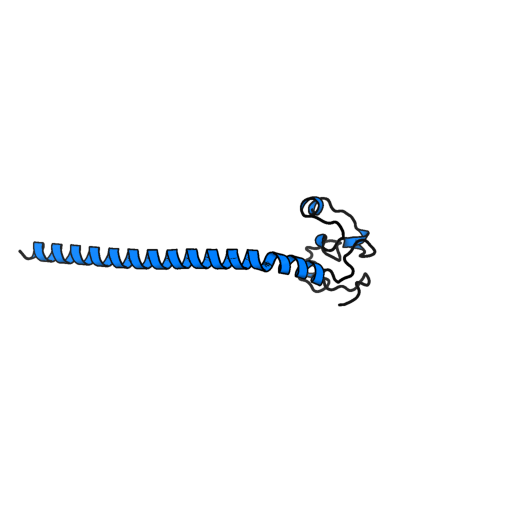06 -5.819 21.567 1.00 96.38 89 LEU A O 1
ATOM 658 N N . ALA A 1 90 ? -14.639 -5.160 20.350 1.00 96.81 90 ALA A N 1
ATOM 659 C CA . ALA A 1 90 ? -13.901 -4.607 21.484 1.00 96.81 90 ALA A CA 1
ATOM 660 C C . ALA A 1 90 ? -14.668 -3.448 22.149 1.00 96.81 90 ALA A C 1
ATOM 662 O O . ALA A 1 90 ? -14.803 -3.412 23.372 1.00 96.81 90 ALA A O 1
ATOM 663 N N . VAL A 1 91 ? -15.262 -2.544 21.363 1.00 96.75 91 VAL A N 1
ATOM 664 C CA . VAL A 1 91 ? -16.086 -1.443 21.892 1.00 96.75 91 VAL A CA 1
ATOM 665 C C . VAL A 1 91 ? -17.352 -1.962 22.581 1.00 96.75 91 VAL A C 1
ATOM 667 O O . VAL A 1 91 ? -17.681 -1.531 23.691 1.00 96.75 91 VAL A O 1
ATOM 670 N N . VAL A 1 92 ? -18.063 -2.916 21.973 1.00 96.56 92 VAL A N 1
ATOM 671 C CA . VAL A 1 92 ? -19.288 -3.499 22.551 1.00 96.56 92 VAL A CA 1
ATOM 672 C C . VAL A 1 92 ? -18.987 -4.241 23.856 1.00 96.56 92 VAL A C 1
ATOM 674 O O . VAL A 1 92 ? -19.717 -4.117 24.840 1.00 96.56 92 VAL A O 1
ATOM 677 N N . THR A 1 93 ? -17.898 -5.003 23.907 1.00 95.88 93 THR A N 1
ATOM 678 C CA . THR A 1 93 ? -17.491 -5.711 25.130 1.00 95.88 93 THR A CA 1
ATOM 679 C C . THR A 1 93 ? -17.059 -4.743 26.232 1.00 95.88 93 THR A C 1
ATOM 681 O O . THR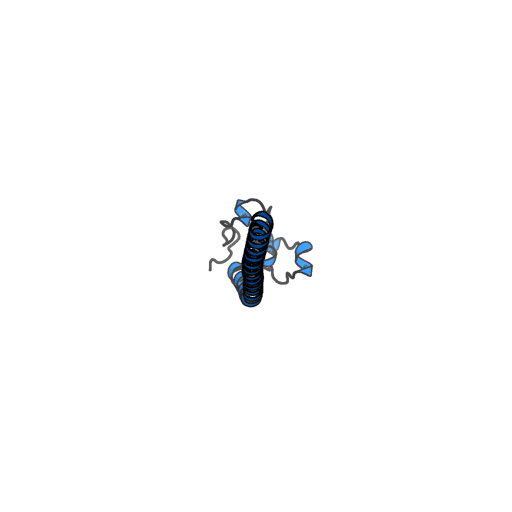 A 1 93 ? -17.506 -4.892 27.371 1.00 95.88 93 THR A O 1
ATOM 684 N N . ALA A 1 94 ? -16.284 -3.704 25.907 1.00 95.62 94 ALA A N 1
ATOM 685 C CA . ALA A 1 94 ? -15.855 -2.685 26.864 1.00 95.62 94 ALA A CA 1
ATOM 686 C C . ALA A 1 94 ? -17.032 -1.884 27.450 1.00 95.62 94 ALA A C 1
ATOM 688 O O . ALA A 1 94 ? -17.100 -1.663 28.665 1.00 95.62 94 ALA A O 1
ATOM 689 N N . THR A 1 95 ? -17.989 -1.483 26.611 1.00 94.50 95 THR A N 1
ATOM 690 C CA . THR A 1 95 ? -19.191 -0.753 27.052 1.00 94.50 95 THR A CA 1
ATOM 691 C C . THR A 1 95 ? -20.084 -1.622 27.935 1.00 94.50 95 THR A C 1
ATOM 693 O O . THR A 1 95 ? -20.483 -1.186 29.018 1.00 94.50 95 THR A O 1
ATOM 696 N N . ASN A 1 96 ? -20.319 -2.881 27.548 1.00 93.81 96 ASN A N 1
ATOM 697 C CA . ASN A 1 96 ? -21.075 -3.830 28.365 1.00 93.81 96 ASN A CA 1
ATOM 698 C C . ASN A 1 96 ? -20.405 -4.074 29.723 1.00 93.81 96 ASN A C 1
ATOM 700 O O . ASN A 1 96 ? -21.064 -3.970 30.759 1.00 93.81 96 ASN A O 1
ATOM 704 N N . TYR A 1 97 ? -19.097 -4.346 29.738 1.00 93.56 97 TYR A N 1
ATOM 705 C CA . TYR A 1 97 ? -18.332 -4.544 30.970 1.00 93.56 97 TYR A CA 1
ATOM 706 C C . TYR A 1 97 ? -18.431 -3.333 31.908 1.00 93.56 97 TYR A C 1
ATOM 708 O O . TYR A 1 97 ? -18.712 -3.488 33.099 1.00 93.56 97 TYR A O 1
ATOM 716 N N . THR A 1 98 ? -18.279 -2.124 31.363 1.00 93.25 98 THR A N 1
ATOM 717 C CA . THR A 1 98 ? -18.390 -0.875 32.130 1.00 93.25 98 THR A CA 1
ATOM 718 C C . THR A 1 98 ? -19.773 -0.733 32.757 1.00 93.25 98 THR A C 1
ATOM 720 O O . THR A 1 98 ? -19.883 -0.499 33.959 1.00 93.25 98 THR A O 1
ATOM 723 N N . HIS A 1 99 ? -20.836 -0.973 31.988 1.00 92.19 99 HIS A N 1
ATOM 724 C CA . HIS A 1 99 ? -22.205 -0.905 32.496 1.00 92.19 99 HIS A CA 1
ATOM 725 C C . HIS A 1 99 ? -22.479 -1.937 33.607 1.00 92.19 99 HIS A C 1
ATOM 727 O O . HIS A 1 99 ? -23.107 -1.612 34.622 1.00 92.19 99 HIS A O 1
ATOM 733 N N . TYR A 1 100 ? -21.981 -3.172 33.468 1.00 91.50 100 TYR A N 1
ATOM 734 C CA . TYR A 1 100 ? -22.087 -4.181 34.528 1.00 91.50 100 TYR A CA 1
ATOM 735 C C . TYR A 1 100 ? -21.345 -3.763 35.800 1.00 91.50 100 TYR A C 1
ATOM 737 O O . TYR A 1 100 ? -21.889 -3.914 36.899 1.00 91.50 100 TYR A O 1
ATOM 745 N N . LYS A 1 101 ? -20.135 -3.212 35.663 1.00 93.25 101 LYS A N 1
ATOM 746 C CA . LYS A 1 101 ? -19.323 -2.745 36.790 1.00 93.25 101 LYS A CA 1
ATOM 747 C C . LYS A 1 101 ? -20.019 -1.618 37.557 1.00 93.25 101 LYS A C 1
ATOM 749 O O . LYS A 1 101 ? -20.188 -1.735 38.770 1.00 93.25 101 LYS A O 1
ATOM 754 N N . THR A 1 102 ? -20.511 -0.588 36.865 1.00 93.38 102 THR A N 1
ATOM 755 C CA . THR A 1 102 ? -21.214 0.542 37.498 1.00 93.38 102 THR A CA 1
ATOM 756 C C . THR A 1 102 ? -22.437 0.074 38.292 1.00 93.38 102 THR A C 1
ATOM 758 O O . THR A 1 102 ? -22.615 0.460 39.447 1.00 93.38 102 THR A O 1
ATOM 761 N N . LYS A 1 103 ? -23.242 -0.852 37.743 1.00 91.94 103 LYS A N 1
ATOM 762 C CA . LYS A 1 103 ? -24.392 -1.422 38.470 1.00 91.94 103 LYS A CA 1
ATOM 763 C C . LYS A 1 103 ? -23.995 -2.183 39.735 1.00 91.94 103 LYS A C 1
ATOM 765 O O . LYS A 1 103 ? -24.753 -2.181 40.708 1.00 91.94 103 LYS A O 1
ATOM 770 N N . GLN A 1 104 ? -22.856 -2.873 39.736 1.00 93.56 104 GLN A N 1
ATOM 771 C CA . GLN A 1 104 ? -22.376 -3.577 40.929 1.00 93.56 104 GLN A CA 1
ATOM 772 C C . GLN A 1 104 ? -21.940 -2.596 42.017 1.00 93.56 104 GLN A C 1
ATOM 774 O O . GLN A 1 104 ? -22.325 -2.760 43.177 1.00 93.56 104 GLN A O 1
ATOM 779 N N . GLU A 1 105 ? -21.210 -1.548 41.644 1.00 94.06 105 GLU A N 1
ATOM 780 C CA . GLU A 1 105 ? -20.772 -0.501 42.570 1.00 94.06 105 GLU A CA 1
ATOM 781 C C . GLU A 1 105 ? -21.966 0.212 43.222 1.00 94.06 105 GLU A C 1
ATOM 783 O O . GLU A 1 105 ? -21.996 0.379 44.442 1.00 94.06 105 GLU A O 1
ATOM 788 N N . GLU A 1 106 ? -23.009 0.539 42.453 1.00 94.56 106 GLU A N 1
ATOM 789 C CA . GLU A 1 106 ? -24.248 1.107 42.997 1.00 94.56 106 GLU A CA 1
ATOM 790 C C . GLU A 1 106 ? -24.954 0.163 43.982 1.00 94.56 106 GLU A C 1
ATOM 792 O O . GLU A 1 106 ? -25.428 0.593 45.039 1.00 94.56 106 GLU A O 1
ATOM 797 N N . ARG A 1 107 ? -25.025 -1.140 43.673 1.00 93.31 107 ARG A N 1
ATOM 798 C CA . ARG A 1 107 ? -25.635 -2.143 44.565 1.00 93.31 107 ARG A CA 1
ATOM 799 C C . ARG A 1 107 ? -24.867 -2.278 45.878 1.00 93.31 107 ARG A C 1
ATOM 801 O O . ARG A 1 107 ? -25.495 -2.419 46.929 1.00 93.31 107 ARG A O 1
ATOM 808 N N . LEU A 1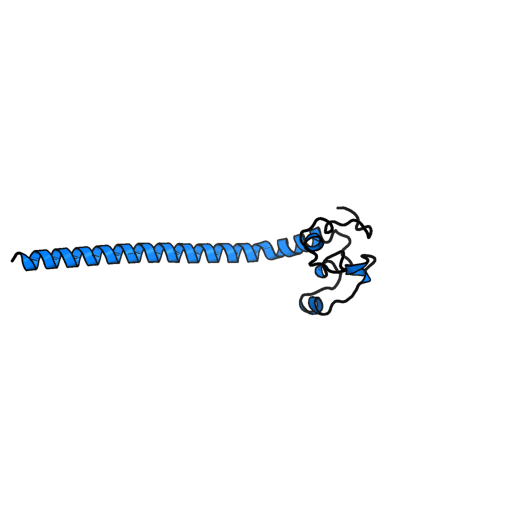 108 ? -23.537 -2.242 45.827 1.00 93.50 108 LEU A N 1
ATOM 809 C CA . LEU A 1 108 ? -22.669 -2.279 47.006 1.00 93.50 108 LEU A CA 1
ATOM 810 C C . LEU A 1 108 ? -22.859 -1.031 47.874 1.00 93.50 108 LEU A C 1
ATOM 812 O O . LEU A 1 108 ? -23.105 -1.170 49.073 1.00 93.50 108 LEU A O 1
ATOM 816 N N . ARG A 1 109 ? -22.869 0.163 47.266 1.00 94.12 109 ARG A N 1
ATOM 817 C CA . ARG A 1 109 ? -23.135 1.430 47.970 1.00 94.12 109 ARG A CA 1
ATOM 818 C C . ARG A 1 109 ? -24.483 1.410 48.690 1.00 94.12 109 ARG A C 1
ATOM 820 O O . ARG A 1 109 ? -24.528 1.631 49.896 1.00 94.12 109 ARG A O 1
ATOM 827 N N . ARG A 1 110 ? -25.563 1.015 48.003 1.00 93.56 110 ARG A N 1
ATOM 828 C CA . ARG A 1 110 ? -26.904 0.902 48.613 1.00 93.56 110 ARG A CA 1
ATOM 829 C C . ARG A 1 110 ? -26.947 -0.090 49.778 1.00 93.56 110 ARG A C 1
ATOM 831 O O . ARG A 1 110 ? -27.677 0.124 50.742 1.00 93.56 110 ARG A O 1
ATOM 838 N N . LYS A 1 111 ? -26.198 -1.199 49.710 1.00 93.81 111 LYS A N 1
ATOM 839 C CA . LYS A 1 111 ? -26.101 -2.156 50.829 1.00 93.81 111 LYS A CA 1
ATOM 840 C C . LYS A 1 111 ? -25.380 -1.543 52.030 1.00 93.81 111 LYS A C 1
ATOM 842 O O . LYS A 1 111 ? -25.801 -1.776 53.158 1.00 93.81 111 LYS A O 1
ATOM 847 N N . GLN A 1 112 ? -24.323 -0.773 51.794 1.00 92.88 112 GLN A N 1
ATOM 848 C CA . GLN A 1 112 ? -23.550 -0.128 52.852 1.00 92.88 112 GLN A CA 1
ATOM 849 C C . GLN A 1 112 ? -24.342 0.997 53.533 1.00 92.88 112 GLN A C 1
ATOM 851 O O . GLN A 1 112 ? -24.389 1.051 54.757 1.00 92.88 112 GLN A O 1
ATOM 856 N N . GLU A 1 113 ? -25.073 1.807 52.765 1.00 94.62 113 GLU A N 1
ATOM 857 C CA . GLU A 1 113 ? -25.991 2.818 53.309 1.00 94.62 113 GLU A CA 1
ATOM 858 C C . GLU A 1 113 ? -27.080 2.210 54.197 1.00 94.62 113 GLU A C 1
ATOM 860 O O . GLU A 1 113 ? -27.411 2.773 55.237 1.00 94.62 113 GLU A O 1
ATOM 865 N N . LYS A 1 114 ? -27.632 1.050 53.814 1.00 93.25 114 LYS A N 1
ATOM 866 C CA . LYS A 1 114 ? -28.608 0.333 54.647 1.00 93.25 114 LYS A CA 1
ATOM 867 C C . LYS A 1 114 ? -27.998 -0.167 55.956 1.00 93.25 114 LYS A C 1
ATOM 869 O O . LYS A 1 114 ? -28.676 -0.110 56.972 1.00 93.25 114 LYS A O 1
ATOM 874 N N . LYS A 1 115 ? -26.743 -0.633 55.940 1.00 92.12 115 LYS A N 1
ATOM 875 C CA . LYS A 1 115 ? -26.040 -1.068 57.158 1.00 92.12 115 LYS A CA 1
ATOM 876 C C . LYS A 1 115 ? -25.742 0.089 58.109 1.00 92.12 115 LYS A C 1
ATOM 878 O O . LYS A 1 115 ? -25.854 -0.102 59.303 1.00 92.12 115 LYS A O 1
ATOM 883 N N . ASN A 1 116 ? -25.399 1.269 57.597 1.00 91.50 116 ASN A N 1
ATOM 884 C CA . ASN A 1 116 ? -25.080 2.428 58.441 1.00 91.50 116 ASN A CA 1
ATOM 885 C C . ASN A 1 116 ? -26.313 3.076 59.100 1.00 91.50 116 ASN A C 1
ATOM 887 O O . ASN A 1 116 ? -26.153 3.929 59.967 1.00 91.50 116 ASN A O 1
ATOM 891 N N . LYS A 1 117 ? -27.528 2.740 58.646 1.00 88.38 117 LYS A N 1
ATOM 892 C CA . LYS A 1 117 ? -28.797 3.264 59.181 1.00 88.38 117 LYS A CA 1
ATOM 893 C C . LYS A 1 117 ? -29.491 2.313 60.166 1.00 88.38 117 LYS A C 1
ATOM 895 O O . LYS A 1 117 ? -30.525 2.697 60.707 1.00 88.38 117 LYS A O 1
ATOM 900 N N . ALA A 1 118 ? -28.981 1.092 60.325 1.00 74.69 118 ALA A N 1
ATOM 901 C CA . ALA A 1 118 ? -29.465 0.088 61.272 1.00 74.69 118 ALA A CA 1
ATOM 902 C C . ALA A 1 118 ? -28.553 0.068 62.501 1.00 74.69 118 ALA A C 1
ATOM 904 O O . ALA A 1 118 ? -29.093 -0.126 63.608 1.00 74.69 118 ALA A O 1
#

pLDDT: mean 83.52, std 11.28, range [47.47, 97.44]

Sequence (118 aa):
VNTLNGTVNDFDNSPWITSGSAGSKEIPTFCCVGVTQASFSTFNDTSCTDTVTANYQTTGCYDAVYSLLSSYSIAFIVIGISVLVIEALAVVTATNYTHYKTKQEERLRRKQEKKNKA

Foldseek 3Di:
DDFCPQPDAPCCPPCCNVVCVLPQFPDQQQQFAPDDPVCRVVDDPCCCTRRNPDRGDRVGSVVVVVVVCVVCVVVVVVVVVVVVVVVVVVVVVVVVVVVVVVVVVVVVVVVVVVVVVD

Radius of gyration: 29.09 Å; chains: 1; bounding box: 49×27×87 Å